Protein AF-A0A538NH47-F1 (afdb_monomer_lite)

Foldseek 3Di:
DCVVVVVVVVVVVVVVVCVVVVVVVVVVLVVCCVVPNNVVSVVVVVVVVVVVVVVVVVVVVVVVPDDPVVVVVVVLVVVLQVVLQVQLVVQVVCVVVVVDDWDADPVVVVVDDPVCCVPRSDGRTPRSVVSSVVSVCVSVVVVVVCVVVVPDPDPDPPVVVVVVVVVVVVVVVVVVPPD

Radius of gyration: 27.78 Å; chains: 1; bounding box: 57×48×89 Å

Structure (mmCIF, N/CA/C/O backbone):
data_AF-A0A538NH47-F1
#
_entry.id   AF-A0A538NH47-F1
#
loop_
_atom_site.group_PDB
_atom_site.id
_atom_site.type_symbol
_atom_site.label_atom_id
_atom_site.label_alt_id
_atom_site.label_comp_id
_atom_site.label_asym_id
_atom_site.label_entity_id
_atom_site.label_seq_id
_atom_site.pdbx_PDB_ins_code
_atom_site.Cartn_x
_atom_site.Cartn_y
_atom_site.Cartn_z
_atom_site.occupancy
_atom_site.B_iso_or_equiv
_atom_site.auth_seq_id
_atom_site.auth_comp_id
_atom_site.auth_asym_id
_atom_site.auth_atom_id
_atom_site.pdbx_PDB_model_num
ATOM 1 N N . MET A 1 1 ? 0.461 25.014 27.311 1.00 53.69 1 MET A N 1
ATOM 2 C CA . MET A 1 1 ? 0.633 25.928 26.153 1.00 53.69 1 MET A CA 1
ATOM 3 C C . MET A 1 1 ? 0.924 25.234 24.805 1.00 53.69 1 MET A C 1
ATOM 5 O O . MET A 1 1 ? 1.030 25.932 23.811 1.00 53.69 1 MET A O 1
ATOM 9 N N . SER A 1 2 ? 0.986 23.893 24.708 1.00 65.25 2 SER A N 1
ATOM 10 C CA . SER A 1 2 ? 1.447 23.179 23.490 1.00 65.25 2 SER A CA 1
ATOM 11 C C . SER A 1 2 ? 0.354 22.835 22.448 1.00 65.25 2 SER A C 1
ATOM 13 O O . SER A 1 2 ? 0.649 22.723 21.261 1.00 65.25 2 SER A O 1
ATOM 15 N N . GLN A 1 3 ? -0.923 22.760 22.848 1.00 73.00 3 GLN A N 1
ATOM 16 C CA . GLN A 1 3 ? -2.026 22.316 21.976 1.00 73.00 3 GLN A CA 1
ATOM 17 C C . GLN A 1 3 ? -2.138 23.129 20.672 1.00 73.00 3 GLN A C 1
ATOM 19 O O . GLN A 1 3 ? -2.219 22.552 19.595 1.00 73.00 3 GLN A O 1
ATOM 24 N N . ARG A 1 4 ? -2.070 24.467 20.728 1.00 80.88 4 ARG A N 1
ATOM 25 C CA . ARG A 1 4 ? -2.256 25.328 19.541 1.00 80.88 4 ARG A CA 1
ATOM 26 C C . ARG A 1 4 ? -1.208 25.100 18.447 1.00 80.88 4 ARG A C 1
ATOM 28 O O . ARG A 1 4 ? -1.557 25.140 17.273 1.00 80.88 4 ARG A O 1
ATOM 35 N N . HIS A 1 5 ? 0.043 24.837 18.819 1.00 84.56 5 HIS A N 1
ATOM 36 C CA . HIS A 1 5 ? 1.101 24.525 17.854 1.00 84.56 5 HIS A CA 1
ATOM 37 C C . HIS A 1 5 ? 0.911 23.138 17.237 1.00 84.56 5 HIS A C 1
ATOM 39 O O . HIS A 1 5 ? 1.179 22.964 16.053 1.00 84.56 5 HIS A O 1
ATOM 45 N N . LEU A 1 6 ? 0.381 22.181 18.006 1.00 88.00 6 LEU A N 1
ATOM 46 C CA . LEU A 1 6 ? 0.027 20.854 17.506 1.00 88.00 6 LEU A CA 1
ATOM 47 C C . LEU A 1 6 ? -1.091 20.928 16.454 1.00 88.00 6 LEU A C 1
ATOM 49 O O . LEU A 1 6 ? -0.970 20.333 15.389 1.00 88.00 6 LEU A O 1
ATOM 53 N N . TRP A 1 7 ? -2.144 21.708 16.724 1.00 91.50 7 TRP A N 1
ATOM 54 C CA . TRP A 1 7 ? -3.246 21.936 15.782 1.00 91.50 7 TRP A CA 1
ATOM 55 C C . TRP A 1 7 ? -2.767 22.617 14.498 1.00 91.50 7 TRP A C 1
ATOM 57 O O . TRP A 1 7 ? -3.098 22.163 13.405 1.00 91.50 7 TRP A O 1
ATOM 67 N N . TRP A 1 8 ? -1.933 23.653 14.614 1.00 92.88 8 TRP A N 1
ATOM 68 C CA . TRP A 1 8 ? -1.323 24.301 13.451 1.00 92.88 8 TRP A CA 1
ATOM 69 C C . TRP A 1 8 ? -0.418 23.359 12.655 1.00 92.88 8 TRP A C 1
ATOM 71 O O . TRP A 1 8 ? -0.481 23.361 11.429 1.00 92.88 8 TRP A O 1
ATOM 81 N N . GLY A 1 9 ? 0.376 22.528 13.336 1.00 91.25 9 GLY A N 1
ATOM 82 C CA . GLY A 1 9 ? 1.211 21.512 12.699 1.00 91.25 9 GLY A CA 1
ATOM 83 C C . GLY A 1 9 ? 0.384 20.477 11.939 1.00 91.25 9 GLY A C 1
ATOM 84 O O . GLY A 1 9 ? 0.685 20.188 10.786 1.00 91.25 9 GLY A O 1
ATOM 85 N N . LEU A 1 10 ? -0.700 19.975 12.538 1.00 93.56 10 LEU A N 1
ATOM 86 C CA . LEU A 1 10 ? -1.582 18.997 11.899 1.00 93.56 10 LEU A CA 1
ATOM 87 C C . LEU A 1 10 ? -2.273 19.577 10.656 1.00 93.56 10 LEU A C 1
ATOM 89 O O . LEU A 1 10 ? -2.361 18.906 9.631 1.00 93.56 10 LEU A O 1
ATOM 93 N N . ILE A 1 11 ? -2.708 20.839 10.729 1.00 94.38 11 ILE A N 1
ATOM 94 C CA . ILE A 1 11 ? -3.312 21.555 9.598 1.00 94.38 11 ILE A CA 1
ATOM 95 C C . ILE A 1 11 ? -2.290 21.752 8.475 1.00 94.38 11 ILE A C 1
ATOM 97 O O . ILE A 1 11 ? -2.592 21.449 7.324 1.00 94.38 11 ILE A O 1
ATOM 101 N N . LEU A 1 12 ? -1.079 22.221 8.790 1.00 94.50 12 LEU A N 1
ATOM 102 C CA . LEU A 1 12 ? -0.021 22.438 7.798 1.00 94.50 12 LEU A CA 1
ATOM 103 C C . LEU A 1 12 ? 0.404 21.139 7.112 1.00 94.50 12 LEU A C 1
ATOM 105 O O . LEU A 1 12 ? 0.548 21.108 5.889 1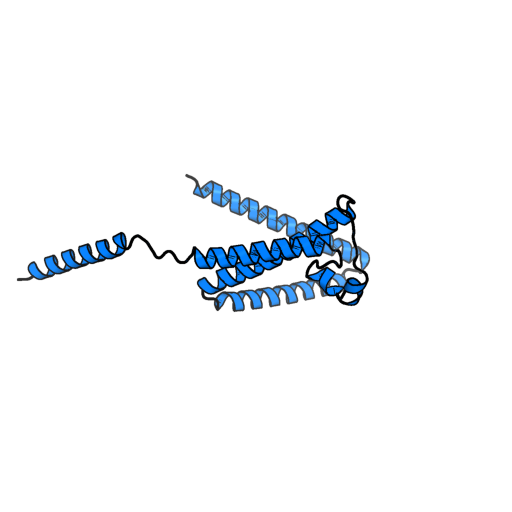.00 94.50 12 LEU A O 1
ATOM 109 N N . LEU A 1 13 ? 0.574 20.067 7.888 1.00 94.12 13 LEU A N 1
ATOM 110 C CA . LEU A 1 13 ? 0.928 18.745 7.374 1.00 94.12 13 LEU A CA 1
ATOM 111 C C . LEU A 1 13 ? -0.192 18.174 6.502 1.00 94.12 13 LEU A C 1
ATOM 113 O O . LEU A 1 13 ? 0.076 17.726 5.389 1.00 94.12 13 LEU A O 1
ATOM 117 N N . GLY A 1 14 ? -1.443 18.249 6.965 1.00 93.75 14 GLY A N 1
ATOM 118 C CA . GLY A 1 14 ? -2.606 17.812 6.195 1.00 93.75 14 GLY A CA 1
ATOM 119 C C . GLY A 1 14 ? -2.755 18.584 4.884 1.00 93.75 14 GLY A C 1
ATOM 120 O O . GLY A 1 14 ? -2.932 17.977 3.830 1.00 93.75 14 GLY A O 1
ATOM 121 N N . PHE A 1 15 ? -2.607 19.911 4.926 1.00 95.56 15 PHE A N 1
ATOM 122 C CA . PHE A 1 15 ? -2.678 20.758 3.738 1.00 95.56 15 PHE A CA 1
ATOM 123 C C . PHE A 1 15 ? -1.548 20.458 2.749 1.00 95.56 15 PHE A C 1
ATOM 125 O O . PHE A 1 15 ? -1.809 20.273 1.565 1.00 95.56 15 PHE A O 1
ATOM 132 N N . THR A 1 16 ? -0.307 20.351 3.229 1.00 95.12 16 THR A N 1
ATOM 133 C CA . THR A 1 16 ? 0.856 20.031 2.384 1.00 95.12 16 THR A CA 1
ATOM 134 C C . THR A 1 16 ? 0.701 18.667 1.720 1.00 95.12 16 THR A C 1
ATOM 136 O O . THR A 1 16 ? 0.952 18.534 0.524 1.00 95.12 16 THR A O 1
ATOM 139 N N . SER A 1 17 ? 0.247 17.664 2.475 1.00 94.81 17 SER A N 1
ATOM 140 C CA . SER A 1 17 ? 0.016 16.317 1.956 1.00 94.81 17 SER A CA 1
ATOM 141 C C . SER A 1 17 ? -1.085 16.299 0.895 1.00 94.81 17 SER A C 1
ATOM 143 O O . SER A 1 17 ? -0.890 15.714 -0.166 1.00 94.81 17 SER A O 1
ATOM 145 N N . LEU A 1 18 ? -2.221 16.959 1.154 1.00 93.44 18 LEU A N 1
ATOM 146 C CA . LEU A 1 18 ? -3.336 17.027 0.207 1.00 93.44 18 LEU A CA 1
ATOM 147 C C . LEU A 1 18 ? -2.955 17.798 -1.062 1.00 93.44 18 LEU A C 1
ATOM 149 O O . LEU A 1 18 ? -3.298 17.376 -2.162 1.00 93.44 18 LEU A O 1
ATOM 153 N N . TYR A 1 19 ? -2.244 18.919 -0.913 1.00 94.38 19 TYR A N 1
ATOM 154 C CA . TYR A 1 19 ? -1.780 19.731 -2.034 1.00 94.38 19 TYR A CA 1
ATOM 155 C C . TYR A 1 19 ? -0.820 18.949 -2.933 1.00 94.38 19 TYR A C 1
ATOM 157 O O . TYR A 1 19 ? -0.993 18.953 -4.149 1.00 94.38 19 TYR A O 1
ATOM 165 N N . ARG A 1 20 ? 0.164 18.257 -2.343 1.00 95.19 20 ARG A N 1
ATOM 166 C CA . ARG A 1 20 ? 1.130 17.445 -3.089 1.00 95.19 20 ARG A CA 1
ATOM 167 C C . ARG A 1 20 ? 0.431 16.354 -3.900 1.00 95.19 20 ARG A C 1
ATOM 169 O O . ARG A 1 20 ? 0.625 16.291 -5.108 1.00 95.19 20 ARG A O 1
ATOM 176 N N . GLU A 1 21 ? -0.410 15.555 -3.250 1.00 94.56 21 GLU A N 1
ATOM 177 C CA . GLU A 1 21 ? -1.125 14.459 -3.910 1.00 94.56 21 GLU A CA 1
ATOM 178 C C . GLU A 1 21 ? -2.073 14.988 -4.997 1.00 94.56 21 GLU A C 1
ATOM 180 O O . GLU A 1 21 ? -2.081 14.511 -6.130 1.00 94.56 21 GLU A O 1
ATOM 185 N N . GLY A 1 22 ? -2.834 16.044 -4.689 1.00 91.06 22 GLY A N 1
ATOM 186 C CA . GLY A 1 22 ? -3.734 16.674 -5.653 1.00 91.06 22 GLY A CA 1
ATOM 187 C C . GLY A 1 22 ? -2.999 17.218 -6.880 1.00 91.06 22 GLY A C 1
ATOM 188 O O . GLY A 1 22 ? -3.483 17.077 -8.003 1.00 91.06 22 GLY A O 1
ATOM 189 N N . PHE A 1 23 ? -1.813 17.798 -6.688 1.00 93.50 23 PHE A N 1
ATOM 190 C CA . PHE A 1 23 ? -0.978 18.289 -7.779 1.00 93.50 23 PHE A CA 1
ATOM 191 C C . PHE A 1 23 ? -0.479 17.153 -8.680 1.00 93.50 23 PHE A C 1
ATOM 193 O O . PHE A 1 23 ? -0.588 17.255 -9.904 1.00 93.50 23 PHE A O 1
ATOM 200 N N . GLU A 1 24 ? 0.003 16.054 -8.092 1.00 92.38 24 GLU A N 1
ATOM 201 C CA . GLU A 1 24 ? 0.440 14.864 -8.832 1.00 92.38 24 GLU A CA 1
ATOM 202 C C . GLU A 1 24 ? -0.710 14.280 -9.681 1.00 92.38 24 GLU A C 1
ATOM 204 O O . GLU A 1 24 ? -0.532 14.017 -10.875 1.00 92.38 24 GLU A O 1
ATOM 209 N N . VAL A 1 25 ? -1.923 14.190 -9.121 1.00 92.12 25 VAL A N 1
ATOM 210 C CA . VAL A 1 25 ? -3.118 13.700 -9.835 1.00 92.12 25 VAL A CA 1
ATOM 211 C C . VAL A 1 25 ? -3.512 14.614 -11.000 1.00 92.12 25 VAL A C 1
ATOM 213 O O . VAL A 1 25 ? -3.836 14.132 -12.089 1.00 92.12 25 VAL A O 1
ATOM 216 N N . VAL A 1 26 ? -3.471 15.936 -10.811 1.00 90.94 26 VAL A N 1
ATOM 217 C CA . VAL A 1 26 ? -3.793 16.895 -11.880 1.00 90.94 26 VAL A CA 1
ATOM 218 C C . VAL A 1 26 ? -2.769 16.817 -13.009 1.00 90.94 26 VAL A C 1
ATOM 220 O O . VAL A 1 26 ? -3.165 16.768 -14.174 1.00 90.94 26 VAL A O 1
ATOM 223 N N . LEU A 1 27 ? -1.472 16.757 -12.692 1.00 90.19 27 LEU A N 1
ATOM 224 C CA . LEU A 1 27 ? -0.424 16.607 -13.704 1.00 90.19 27 LEU A CA 1
ATOM 225 C C . LEU A 1 27 ? -0.562 15.299 -14.484 1.00 90.19 27 LEU A C 1
ATOM 227 O O . LEU A 1 27 ? -0.403 15.289 -15.707 1.00 90.19 27 LEU A O 1
ATOM 231 N N . PHE A 1 28 ? -0.909 14.208 -13.804 1.00 87.75 28 PHE A N 1
ATOM 232 C CA . PHE A 1 28 ? -1.202 12.938 -14.452 1.00 87.75 28 PHE A CA 1
ATOM 233 C C . PHE A 1 28 ? -2.383 13.084 -15.420 1.00 87.75 28 PHE A C 1
ATOM 235 O O . PHE A 1 28 ? -2.240 12.814 -16.611 1.00 87.75 28 PHE A O 1
ATOM 242 N N . LEU A 1 29 ? -3.524 13.603 -14.959 1.00 87.56 29 LEU A N 1
ATOM 243 C CA . LEU A 1 29 ? -4.708 13.816 -15.799 1.00 87.56 29 LEU A CA 1
ATOM 244 C C . LEU A 1 29 ? -4.412 14.719 -17.004 1.00 87.56 29 LEU A C 1
ATOM 246 O O . LEU A 1 29 ? -4.871 14.421 -18.106 1.00 87.56 29 LEU A O 1
ATOM 250 N N . GLN A 1 30 ? -3.622 15.780 -16.826 1.00 88.81 30 GLN A N 1
ATOM 251 C CA . GLN A 1 30 ? -3.200 16.667 -17.913 1.00 88.81 30 GLN A CA 1
ATOM 252 C C . GLN A 1 30 ? -2.314 15.941 -18.932 1.00 88.81 30 GLN A C 1
ATOM 254 O O . GLN A 1 30 ? -2.589 15.994 -20.131 1.00 88.81 30 GLN A O 1
ATOM 259 N N . SER A 1 31 ? -1.293 15.214 -18.469 1.00 86.38 31 SER A N 1
ATOM 260 C CA . SER A 1 31 ? -0.394 14.434 -19.330 1.00 86.38 31 SER A CA 1
ATOM 261 C C . SER A 1 31 ? -1.154 13.374 -20.136 1.00 86.38 31 SER A C 1
ATOM 263 O O . SER A 1 31 ? -0.944 13.221 -21.342 1.00 86.38 31 SER A O 1
ATOM 265 N N . TYR A 1 32 ? -2.108 12.686 -19.502 1.00 83.81 32 TYR A N 1
ATOM 266 C CA . TYR A 1 32 ? -2.958 11.700 -20.169 1.00 83.81 32 TYR A CA 1
ATOM 267 C C . TYR A 1 32 ? -3.934 12.339 -21.158 1.00 83.81 32 TYR A C 1
ATOM 269 O O . TYR A 1 32 ? -4.158 11.790 -22.238 1.00 83.81 32 TYR A O 1
ATOM 277 N N . ASN A 1 33 ? -4.489 13.507 -20.828 1.00 84.38 33 ASN A N 1
ATOM 278 C CA . ASN A 1 33 ? -5.422 14.216 -21.701 1.00 84.38 33 ASN A CA 1
ATOM 279 C C . ASN A 1 33 ? -4.737 14.638 -23.007 1.00 84.38 33 ASN A C 1
ATOM 281 O O . ASN A 1 33 ? -5.291 14.409 -24.081 1.00 84.38 33 ASN A O 1
ATOM 285 N N . LEU A 1 34 ? -3.497 15.131 -22.911 1.00 80.12 34 LEU A N 1
ATOM 286 C CA . LEU A 1 34 ? -2.673 15.507 -24.062 1.00 80.12 34 LEU A CA 1
ATOM 287 C C . LEU A 1 34 ? -2.304 14.317 -24.961 1.00 80.12 34 LEU A C 1
ATOM 289 O O . LEU A 1 34 ? -2.135 14.496 -26.164 1.00 80.12 34 LEU A O 1
ATOM 293 N N . ARG A 1 35 ? -2.177 13.106 -24.401 1.00 78.94 35 ARG A N 1
ATOM 294 C CA . ARG A 1 35 ? -1.767 11.903 -25.149 1.00 78.94 35 ARG A CA 1
ATOM 295 C C . ARG A 1 35 ? -2.928 11.118 -25.763 1.00 78.94 35 ARG A C 1
ATOM 297 O O . ARG A 1 35 ? -2.758 10.540 -26.829 1.00 78.94 35 ARG A O 1
ATOM 304 N N . LEU A 1 36 ? -4.069 11.036 -25.077 1.00 73.06 36 LEU A N 1
ATOM 305 C CA . LEU A 1 36 ? -5.138 10.064 -25.374 1.00 73.06 36 LEU A CA 1
ATOM 306 C C . LEU A 1 36 ? -6.524 10.709 -25.569 1.00 73.06 36 LEU A C 1
ATOM 308 O O . LEU A 1 36 ? -7.483 10.015 -25.909 1.00 73.06 36 LEU A O 1
ATOM 312 N N . GLY A 1 37 ? -6.637 12.028 -25.372 1.00 76.94 37 GLY A N 1
ATOM 313 C CA . GLY A 1 37 ? -7.882 12.785 -25.495 1.00 76.94 37 GLY A CA 1
ATOM 314 C C . GLY A 1 37 ? -8.780 12.710 -24.251 1.00 76.94 37 GLY A C 1
ATOM 315 O O . GLY A 1 37 ? -8.864 11.696 -23.556 1.00 76.94 37 GLY A O 1
ATOM 316 N N . GLY A 1 38 ? -9.499 13.801 -23.961 1.00 75.38 38 GLY A N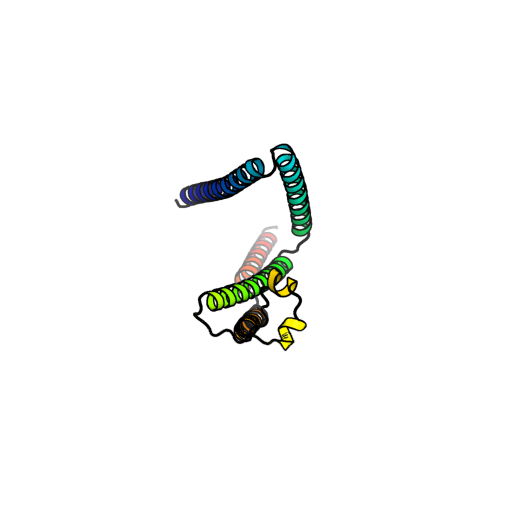 1
ATOM 317 C CA . GLY A 1 38 ? -10.227 13.968 -22.693 1.00 75.38 38 GLY A CA 1
ATOM 318 C C . GLY A 1 38 ? -11.348 12.962 -22.414 1.00 75.38 38 GLY A C 1
ATOM 319 O O . GLY A 1 38 ? -11.623 12.664 -21.253 1.00 75.38 38 GLY A O 1
ATOM 320 N N . GLY A 1 39 ? -11.956 12.378 -23.451 1.00 77.31 39 GLY A N 1
ATOM 321 C CA . GLY A 1 39 ? -13.022 11.383 -23.287 1.00 77.31 39 GLY A CA 1
ATOM 322 C C . GLY A 1 39 ? -12.545 10.050 -22.697 1.00 77.31 39 GLY A C 1
ATOM 323 O O . GLY A 1 39 ? -13.273 9.427 -21.924 1.00 77.31 39 GLY A O 1
ATOM 324 N N . VAL A 1 40 ? -11.322 9.615 -23.022 1.00 79.62 40 VAL A N 1
ATOM 325 C CA . VAL A 1 40 ? -10.726 8.383 -22.473 1.00 79.62 40 VAL A CA 1
ATOM 326 C C . VAL A 1 40 ? -10.282 8.612 -21.030 1.00 79.62 40 VAL A C 1
ATOM 328 O O . VAL A 1 40 ? -10.542 7.784 -20.158 1.00 79.62 40 VAL A O 1
ATOM 331 N N . VAL A 1 41 ? -9.697 9.780 -20.760 1.00 82.44 41 VAL A N 1
ATOM 332 C CA . VAL A 1 41 ? -9.238 10.170 -19.421 1.00 82.44 41 VAL A CA 1
ATOM 333 C C . VAL A 1 41 ? -10.389 10.269 -18.432 1.00 82.44 41 VAL A C 1
ATOM 335 O O . VAL A 1 41 ? -10.277 9.750 -17.327 1.00 82.44 41 VAL A O 1
ATOM 338 N N . LEU A 1 42 ? -11.518 10.863 -18.829 1.00 82.88 42 LEU A N 1
ATOM 339 C CA . LEU A 1 42 ? -12.686 10.970 -17.955 1.00 82.88 42 LEU A CA 1
ATOM 340 C C . LEU A 1 42 ? -13.222 9.591 -17.547 1.00 82.88 42 LEU A C 1
ATOM 342 O O . LEU A 1 42 ? -13.517 9.370 -16.376 1.00 82.88 42 LEU A O 1
ATOM 346 N N . LYS A 1 43 ? -13.307 8.645 -18.493 1.00 86.00 43 LYS A N 1
ATOM 347 C CA . LYS A 1 43 ? -13.739 7.267 -18.206 1.00 86.00 43 LYS A CA 1
ATOM 348 C C . LYS A 1 43 ? -12.764 6.554 -17.266 1.00 86.00 43 LYS A C 1
ATOM 350 O O . LYS A 1 43 ? -13.209 5.895 -16.331 1.00 86.00 43 LYS A O 1
ATOM 355 N N . GLY A 1 44 ? -11.457 6.719 -17.488 1.00 85.56 44 GLY A N 1
ATOM 356 C CA . GLY A 1 44 ? -10.416 6.168 -16.617 1.00 85.56 44 GLY A CA 1
ATOM 357 C C . GLY A 1 44 ? -10.454 6.754 -15.204 1.00 85.56 44 GLY A C 1
ATOM 358 O O . GLY A 1 44 ? -10.409 6.006 -14.232 1.00 85.56 44 GLY A O 1
ATOM 359 N N . ALA A 1 45 ? -10.622 8.073 -15.079 1.00 87.62 45 ALA A N 1
ATOM 360 C CA . ALA A 1 45 ? -10.744 8.757 -13.793 1.00 87.62 45 ALA A CA 1
ATOM 361 C C . ALA A 1 45 ? -11.986 8.298 -13.016 1.00 87.62 45 ALA A C 1
ATOM 363 O O . ALA A 1 45 ? -11.901 8.010 -11.824 1.00 87.62 45 ALA A O 1
ATOM 364 N N . LEU A 1 46 ? -13.129 8.172 -13.696 1.00 90.12 46 LEU A N 1
ATOM 365 C CA . LEU A 1 46 ? -14.374 7.704 -13.085 1.00 90.12 46 LEU A CA 1
ATOM 366 C C . LEU A 1 46 ? -14.229 6.256 -12.590 1.00 90.12 46 LEU A C 1
ATOM 368 O O . LEU A 1 46 ? -14.583 5.954 -11.452 1.00 90.12 46 LEU A O 1
ATOM 372 N N . LEU A 1 47 ? -13.628 5.380 -13.400 1.00 91.88 47 LEU A N 1
ATOM 373 C CA . LEU A 1 47 ? -13.336 4.000 -13.009 1.00 91.88 47 LEU A CA 1
ATOM 374 C C . LEU A 1 47 ? -12.363 3.933 -11.819 1.00 91.88 47 LEU A C 1
ATOM 376 O O . LEU A 1 47 ? -12.588 3.152 -10.897 1.00 91.88 47 LEU A O 1
ATOM 380 N N . GLY A 1 48 ? -11.338 4.789 -11.793 1.00 89.19 48 GLY A N 1
ATOM 381 C CA . GLY A 1 48 ? -10.414 4.919 -10.664 1.00 89.19 48 GLY A CA 1
ATOM 382 C C . GLY A 1 48 ? -11.115 5.334 -9.368 1.00 89.19 48 GLY A C 1
ATOM 383 O O . GLY A 1 48 ? -10.912 4.697 -8.339 1.00 89.19 48 GLY A O 1
ATOM 384 N N . ILE A 1 49 ? -12.001 6.336 -9.416 1.00 92.00 49 ILE A N 1
ATOM 385 C CA . ILE A 1 49 ? -12.802 6.761 -8.253 1.00 92.00 49 ILE A CA 1
ATOM 386 C C . ILE A 1 49 ? -13.669 5.607 -7.735 1.00 92.00 49 ILE A C 1
ATOM 388 O O . ILE A 1 49 ? -13.727 5.381 -6.526 1.00 92.00 49 ILE A O 1
ATOM 392 N N . VAL A 1 50 ? -14.313 4.853 -8.631 1.00 95.12 50 VAL A N 1
ATOM 393 C CA . VAL A 1 50 ? -15.152 3.704 -8.254 1.00 95.12 50 VAL A CA 1
ATOM 394 C C . VAL A 1 50 ? -14.323 2.607 -7.583 1.00 95.12 50 VAL A C 1
ATOM 396 O O . VAL A 1 50 ? -14.707 2.124 -6.517 1.00 95.12 50 VAL A O 1
ATOM 399 N N . LEU A 1 51 ? -13.176 2.235 -8.160 1.00 92.94 51 LEU A N 1
ATOM 400 C CA . LEU A 1 51 ? -12.295 1.216 -7.584 1.00 92.94 51 LEU A CA 1
ATOM 401 C C . LEU A 1 51 ? -11.725 1.649 -6.228 1.00 92.94 51 LEU A C 1
ATOM 403 O O . LEU A 1 51 ? -11.791 0.878 -5.271 1.00 92.94 51 LEU A O 1
ATOM 407 N N . SER A 1 52 ? -11.234 2.884 -6.109 1.00 92.06 52 SER A N 1
ATOM 408 C CA . SER A 1 52 ? -10.730 3.423 -4.840 1.00 92.06 52 SER A CA 1
ATOM 409 C C . SER A 1 52 ? -11.825 3.490 -3.775 1.00 92.06 52 SER A C 1
ATOM 411 O O . SER A 1 52 ? -11.589 3.121 -2.626 1.00 92.06 52 SER A O 1
ATOM 413 N N . GLY A 1 53 ? -13.046 3.885 -4.151 1.00 93.50 53 GLY A N 1
ATOM 414 C CA . GLY A 1 53 ? -14.208 3.859 -3.263 1.00 93.50 53 GLY A CA 1
ATOM 415 C C . GLY A 1 53 ? -14.545 2.447 -2.780 1.00 93.50 53 GLY A C 1
ATOM 416 O O . GLY A 1 53 ? -14.782 2.243 -1.590 1.00 93.50 53 GLY A O 1
ATOM 417 N N . MET A 1 54 ? -14.495 1.452 -3.669 1.00 94.25 54 MET A N 1
ATOM 418 C CA . MET A 1 54 ? -14.714 0.047 -3.316 1.00 94.25 54 MET A CA 1
ATOM 419 C C . MET A 1 54 ? -13.664 -0.461 -2.317 1.00 94.25 54 MET A C 1
ATOM 421 O O . MET A 1 54 ? -14.021 -1.088 -1.319 1.00 94.25 54 MET A O 1
ATOM 425 N N . VAL A 1 55 ? -12.383 -0.151 -2.543 1.00 92.62 55 VAL A N 1
ATOM 426 C CA . VAL A 1 55 ? -11.291 -0.508 -1.621 1.00 92.62 55 VAL A CA 1
ATOM 427 C C . VAL A 1 55 ? -11.451 0.204 -0.276 1.00 92.62 55 VAL A C 1
ATOM 429 O O . VAL A 1 55 ? -11.269 -0.425 0.768 1.00 92.62 55 VAL A O 1
ATOM 432 N N . ALA A 1 56 ? -11.847 1.480 -0.272 1.00 91.06 56 ALA A N 1
ATOM 433 C CA . ALA A 1 56 ? -12.117 2.227 0.953 1.00 91.06 56 ALA A CA 1
ATOM 434 C C . ALA A 1 56 ? -13.239 1.570 1.772 1.00 91.06 56 ALA A C 1
ATOM 436 O O . ALA A 1 56 ? -13.052 1.306 2.959 1.00 91.06 56 ALA A O 1
ATOM 437 N N . VAL A 1 57 ? -14.367 1.225 1.142 1.00 91.06 57 VAL A N 1
ATOM 438 C CA . VAL A 1 57 ? -15.477 0.521 1.808 1.00 91.06 57 VAL A CA 1
ATOM 439 C C . VAL A 1 57 ? -15.022 -0.832 2.351 1.00 91.06 57 VAL A C 1
ATOM 441 O O . VAL A 1 57 ? -15.274 -1.130 3.517 1.00 91.06 57 VAL A O 1
ATOM 444 N N . LEU A 1 58 ? -14.309 -1.629 1.548 1.00 87.88 58 LEU A N 1
ATOM 445 C CA . LEU A 1 58 ? -13.795 -2.930 1.980 1.00 87.88 58 LEU A CA 1
ATOM 446 C C . LEU A 1 58 ? -12.881 -2.792 3.204 1.00 87.88 58 LEU A C 1
ATOM 448 O O . LEU A 1 58 ? -13.000 -3.558 4.158 1.00 87.88 58 LEU A O 1
ATOM 452 N N . THR A 1 59 ? -12.019 -1.775 3.200 1.00 84.50 59 THR A N 1
ATOM 453 C CA . THR A 1 59 ? -11.098 -1.480 4.301 1.00 84.50 59 THR A CA 1
ATOM 454 C C . THR A 1 59 ? -11.858 -1.061 5.556 1.00 84.50 59 THR A C 1
ATOM 456 O O . THR A 1 59 ? -11.593 -1.599 6.625 1.00 84.50 59 THR A O 1
ATOM 459 N N . PHE A 1 60 ? -12.846 -0.169 5.451 1.00 84.75 60 PHE A N 1
ATOM 460 C CA . PHE A 1 60 ? -13.667 0.249 6.592 1.00 84.75 60 PHE A CA 1
ATOM 461 C C . PHE A 1 60 ? -14.450 -0.916 7.207 1.00 84.75 60 PHE A C 1
ATOM 463 O O . PHE A 1 60 ? -14.472 -1.060 8.430 1.00 84.75 60 PHE A O 1
ATOM 470 N N . VAL A 1 61 ? -15.048 -1.774 6.374 1.00 83.56 61 VAL A N 1
ATOM 471 C CA . VAL A 1 61 ? -15.779 -2.965 6.833 1.00 83.56 61 VAL A CA 1
ATOM 472 C C . VAL A 1 61 ? -14.836 -3.951 7.526 1.00 83.56 61 VAL A C 1
ATOM 474 O O . VAL A 1 61 ? -15.176 -4.495 8.579 1.00 83.56 61 VAL A O 1
ATOM 477 N N . LEU A 1 62 ? -13.635 -4.153 6.974 1.00 77.81 62 LEU A N 1
ATOM 478 C CA . LEU A 1 62 ? -12.614 -5.013 7.568 1.00 77.81 62 LEU A CA 1
ATOM 479 C C . LEU A 1 62 ? -12.114 -4.452 8.910 1.00 77.81 62 LEU A C 1
ATOM 481 O O . LEU A 1 62 ? -12.000 -5.195 9.885 1.00 77.81 62 LEU A O 1
ATOM 485 N N . GLN A 1 63 ? -11.893 -3.137 8.987 1.00 71.44 63 GLN A N 1
ATOM 486 C CA . GLN A 1 63 ? -11.417 -2.441 10.184 1.00 71.44 63 GLN A CA 1
ATOM 487 C C . GLN A 1 63 ? -12.450 -2.470 11.323 1.00 71.44 63 GLN A C 1
ATOM 489 O O . GLN A 1 63 ? -12.085 -2.663 12.481 1.00 71.44 63 GLN A O 1
ATOM 494 N N . GLN A 1 64 ? -13.748 -2.338 11.014 1.00 69.31 64 GLN A N 1
ATOM 495 C CA . GLN A 1 64 ? -14.829 -2.336 12.013 1.00 69.31 64 GLN A CA 1
ATOM 496 C C . GLN A 1 64 ? -14.955 -3.649 12.803 1.00 69.31 64 GLN A C 1
ATOM 498 O O . GLN A 1 64 ? -15.516 -3.657 13.898 1.00 69.31 64 GLN A O 1
ATOM 503 N N . ARG A 1 65 ? -14.457 -4.771 12.269 1.00 60.66 65 ARG A N 1
ATOM 504 C CA . ARG A 1 65 ? -14.607 -6.110 12.867 1.00 60.66 65 ARG A CA 1
ATOM 505 C C . ARG A 1 65 ? -13.373 -6.594 13.638 1.00 60.66 65 ARG A C 1
ATOM 507 O O . ARG A 1 65 ? -13.384 -7.732 14.111 1.00 60.66 65 ARG A O 1
ATOM 514 N N . LEU A 1 66 ? -12.315 -5.789 13.779 1.00 58.75 66 LEU A N 1
ATOM 515 C CA . LEU A 1 66 ? -11.030 -6.274 14.296 1.00 58.75 66 LEU A CA 1
ATOM 516 C C . LEU A 1 66 ? -10.798 -5.952 15.789 1.00 58.75 66 LEU A C 1
ATOM 518 O O . LEU A 1 66 ? -10.661 -4.786 16.157 1.00 58.75 66 LEU A O 1
ATOM 522 N N . PRO A 1 67 ? -10.677 -6.971 16.670 1.00 68.31 67 PRO A N 1
ATOM 523 C CA . PRO A 1 67 ? -10.254 -6.770 18.054 1.00 68.31 67 PRO A CA 1
ATOM 524 C C . PRO A 1 67 ? -8.815 -6.230 18.093 1.00 68.31 67 PRO A C 1
ATOM 526 O O . PRO A 1 67 ? -7.911 -6.814 17.489 1.00 68.31 67 PRO A O 1
ATOM 529 N N . TYR A 1 68 ? -8.598 -5.144 18.846 1.00 62.28 68 TYR A N 1
ATOM 530 C CA . TYR A 1 68 ? -7.360 -4.340 18.895 1.00 62.28 68 TYR A CA 1
ATOM 531 C C . TYR A 1 68 ? -6.065 -5.172 19.006 1.00 62.28 68 TYR A C 1
ATOM 533 O O . TYR A 1 68 ? -5.051 -4.871 18.379 1.00 62.28 68 TYR A O 1
ATOM 541 N N . ARG A 1 69 ? -6.113 -6.285 19.751 1.00 65.38 69 ARG A N 1
ATOM 542 C CA . ARG A 1 69 ? -4.974 -7.194 19.957 1.00 65.38 69 ARG A CA 1
ATOM 543 C C . ARG A 1 69 ? -4.556 -7.958 18.696 1.00 65.38 69 ARG A C 1
ATOM 545 O O . ARG A 1 69 ? -3.373 -8.222 18.517 1.00 65.38 69 ARG A O 1
ATOM 552 N N . LYS A 1 70 ? -5.503 -8.330 17.828 1.00 70.25 70 LYS A N 1
ATOM 553 C CA . LYS A 1 70 ? -5.189 -9.031 16.571 1.00 70.25 70 LYS A CA 1
ATOM 554 C C . LYS A 1 70 ? -4.720 -8.065 15.490 1.00 70.25 70 LYS A C 1
ATOM 556 O O . LYS A 1 70 ? -3.869 -8.444 14.697 1.00 70.25 70 LYS A O 1
ATOM 561 N N . MET A 1 71 ? -5.205 -6.823 15.511 1.00 75.69 71 MET A N 1
ATOM 562 C CA . MET A 1 71 ? -4.779 -5.795 14.563 1.00 75.69 71 MET A CA 1
ATOM 563 C C . MET A 1 71 ? -3.276 -5.519 14.675 1.00 75.69 71 MET A C 1
ATOM 565 O O . MET A 1 71 ? -2.599 -5.598 13.662 1.00 75.69 71 MET A O 1
ATOM 569 N N . LEU A 1 72 ? -2.744 -5.313 15.889 1.00 75.75 72 LEU A N 1
ATOM 570 C CA . LEU A 1 72 ? -1.311 -5.045 16.098 1.00 75.75 72 LEU A CA 1
ATOM 571 C C . LEU A 1 72 ? -0.399 -6.164 15.579 1.00 75.75 72 LEU A C 1
ATOM 573 O O . LEU A 1 72 ? 0.648 -5.892 14.995 1.00 75.75 72 LEU A O 1
ATOM 577 N N . ILE A 1 73 ? -0.804 -7.422 15.767 1.00 77.81 73 ILE A N 1
ATOM 578 C CA . ILE A 1 73 ? -0.045 -8.578 15.278 1.00 77.81 73 ILE A CA 1
ATOM 579 C C . ILE A 1 73 ? -0.083 -8.620 13.747 1.00 77.81 73 ILE A C 1
ATOM 581 O O . ILE A 1 73 ? 0.962 -8.748 13.115 1.00 77.81 73 ILE A O 1
ATOM 585 N N . THR A 1 74 ? -1.262 -8.459 13.143 1.00 76.69 74 THR A N 1
ATOM 586 C CA . THR A 1 74 ? -1.413 -8.466 11.682 1.00 76.69 74 THR A CA 1
ATOM 587 C C . THR A 1 74 ? -0.675 -7.299 11.030 1.00 76.69 74 THR A C 1
ATOM 589 O O . THR A 1 74 ? 0.031 -7.508 10.048 1.00 76.69 74 THR A O 1
ATOM 592 N N . THR A 1 75 ? -0.771 -6.086 11.583 1.00 81.12 75 THR A N 1
ATOM 593 C CA . THR A 1 75 ? -0.033 -4.921 11.074 1.00 81.12 75 THR A CA 1
ATOM 594 C C . THR A 1 75 ? 1.468 -5.085 11.263 1.00 81.12 75 THR A C 1
ATOM 596 O O . THR A 1 75 ? 2.219 -4.698 10.381 1.00 81.12 75 THR A O 1
ATOM 599 N N . GLY A 1 76 ? 1.922 -5.697 12.362 1.00 80.06 76 GLY A N 1
ATOM 600 C CA . GLY A 1 76 ? 3.340 -5.999 12.577 1.00 80.06 76 GLY A CA 1
ATOM 601 C C . GLY A 1 76 ? 3.892 -6.993 11.553 1.00 80.06 76 GLY A C 1
ATOM 602 O O . GLY A 1 76 ? 4.958 -6.761 10.991 1.00 80.06 76 GLY A O 1
ATOM 603 N N . ILE A 1 77 ? 3.143 -8.059 11.248 1.00 80.62 77 ILE A N 1
ATOM 604 C CA . ILE A 1 77 ? 3.508 -9.025 10.198 1.00 80.62 77 ILE A CA 1
ATOM 605 C C . ILE A 1 77 ? 3.533 -8.342 8.826 1.00 80.62 77 ILE A C 1
ATOM 607 O O . ILE A 1 77 ? 4.470 -8.543 8.056 1.00 80.62 77 ILE A O 1
ATOM 611 N N . LEU A 1 78 ? 2.530 -7.510 8.532 1.00 81.00 78 LEU A N 1
ATOM 612 C CA . LEU A 1 78 ? 2.444 -6.783 7.268 1.00 81.00 78 LEU A CA 1
ATOM 613 C C . LEU A 1 78 ? 3.603 -5.788 7.110 1.00 81.00 78 LEU A C 1
ATOM 615 O O . LEU A 1 78 ? 4.239 -5.762 6.062 1.00 81.00 78 LEU A O 1
ATOM 619 N N . LEU A 1 79 ? 3.942 -5.039 8.164 1.00 82.94 79 LEU A N 1
ATOM 620 C CA . LEU A 1 79 ? 5.120 -4.168 8.190 1.00 82.94 79 LEU A CA 1
ATOM 621 C C . LEU A 1 79 ? 6.421 -4.964 8.028 1.00 82.94 79 LEU A C 1
ATOM 623 O O . LEU A 1 79 ? 7.292 -4.542 7.276 1.00 82.94 79 LEU A O 1
ATOM 627 N N . GLY A 1 80 ? 6.544 -6.130 8.667 1.00 83.50 80 GLY A N 1
ATOM 628 C CA . GLY A 1 80 ? 7.693 -7.022 8.491 1.00 83.50 80 GLY A CA 1
ATOM 629 C C . GLY A 1 80 ? 7.859 -7.498 7.046 1.00 83.50 80 GLY A C 1
ATOM 630 O O . GLY A 1 80 ? 8.973 -7.519 6.530 1.00 83.50 80 GLY A O 1
ATOM 631 N N . MET A 1 81 ? 6.751 -7.814 6.369 1.00 80.31 81 MET A N 1
ATOM 632 C CA . MET A 1 81 ? 6.759 -8.171 4.950 1.00 80.31 81 MET A CA 1
ATOM 633 C C . MET A 1 81 ? 7.176 -6.989 4.066 1.00 80.31 81 MET A C 1
ATOM 635 O O . MET A 1 81 ? 8.049 -7.153 3.220 1.00 80.31 81 MET A O 1
ATOM 639 N N . VAL A 1 82 ? 6.638 -5.788 4.304 1.00 84.69 82 VAL A N 1
ATOM 640 C CA . VAL A 1 82 ? 7.033 -4.576 3.561 1.00 84.69 82 VAL A CA 1
ATOM 641 C C . VAL A 1 82 ? 8.519 -4.271 3.743 1.00 84.69 82 VAL A C 1
ATOM 643 O O . VAL A 1 82 ? 9.198 -3.969 2.767 1.00 84.69 82 VAL A O 1
ATOM 646 N N . LEU A 1 83 ? 9.053 -4.397 4.962 1.00 84.50 83 LEU A N 1
ATOM 647 C CA . LEU A 1 83 ? 10.487 -4.226 5.210 1.00 84.50 83 LEU A CA 1
ATOM 648 C C . LEU A 1 83 ? 11.327 -5.216 4.397 1.00 84.50 83 LEU A C 1
ATOM 650 O O . LEU A 1 83 ? 12.357 -4.832 3.850 1.00 84.50 83 LEU A O 1
ATOM 654 N N . LEU A 1 84 ? 10.877 -6.465 4.279 1.00 82.00 84 LEU A N 1
ATOM 655 C CA . LEU A 1 84 ? 11.571 -7.482 3.493 1.00 82.00 84 LEU A CA 1
ATOM 656 C C . LEU A 1 84 ? 11.623 -7.128 1.999 1.00 82.00 84 LEU A C 1
ATOM 658 O O . LEU A 1 84 ? 12.670 -7.271 1.368 1.00 82.00 84 LEU A O 1
ATOM 662 N N . VAL A 1 85 ? 10.511 -6.625 1.456 1.00 84.00 85 VAL A N 1
ATOM 663 C CA . VAL A 1 85 ? 10.430 -6.151 0.065 1.00 84.00 85 VAL A CA 1
ATOM 664 C C . VAL A 1 85 ? 11.342 -4.941 -0.144 1.00 84.00 85 VAL A C 1
ATOM 666 O O . VAL A 1 85 ? 12.127 -4.924 -1.086 1.00 84.00 85 VAL A O 1
ATOM 669 N N . MET A 1 86 ? 11.316 -3.966 0.770 1.00 85.56 86 MET A N 1
ATOM 670 C CA . MET A 1 86 ? 12.174 -2.778 0.686 1.00 85.56 86 MET A CA 1
ATOM 671 C C . MET A 1 86 ? 13.665 -3.133 0.703 1.00 85.56 86 MET A C 1
ATOM 673 O O . MET A 1 86 ? 14.441 -2.528 -0.026 1.00 85.56 86 MET A O 1
ATOM 677 N N . VAL A 1 87 ? 14.082 -4.119 1.501 1.00 85.00 87 VAL A N 1
ATOM 678 C CA . VAL A 1 87 ? 15.480 -4.584 1.511 1.00 85.00 87 VAL A CA 1
ATOM 679 C C . VAL A 1 87 ? 15.875 -5.209 0.168 1.00 85.00 87 VAL A C 1
ATOM 681 O O . VAL A 1 87 ? 16.985 -4.964 -0.299 1.00 85.00 87 VAL A O 1
ATOM 684 N N . GLY A 1 88 ? 14.978 -5.978 -0.459 1.00 79.31 88 GLY A N 1
ATOM 685 C CA . GLY A 1 88 ? 15.208 -6.569 -1.783 1.00 79.31 88 GLY A CA 1
ATOM 686 C C . GLY A 1 88 ? 15.420 -5.514 -2.872 1.00 79.31 88 GLY A C 1
ATOM 687 O O . GLY A 1 88 ? 16.421 -5.571 -3.583 1.00 79.31 88 GLY A O 1
ATOM 688 N N . GLU A 1 89 ? 14.535 -4.513 -2.936 1.00 82.06 89 GLU A N 1
ATOM 689 C CA . GLU A 1 89 ? 14.642 -3.381 -3.873 1.00 82.06 89 GLU A CA 1
ATOM 690 C C . GLU A 1 89 ? 15.948 -2.603 -3.670 1.00 82.06 89 GLU A C 1
ATOM 692 O O . GLU A 1 89 ? 16.696 -2.366 -4.613 1.00 82.06 89 GLU A O 1
ATOM 697 N N . GLN A 1 90 ? 16.291 -2.259 -2.425 1.00 83.00 90 GLN A N 1
ATOM 698 C CA . GLN A 1 90 ? 17.510 -1.490 -2.148 1.00 83.00 90 GLN A CA 1
ATOM 699 C C . GLN A 1 90 ? 18.781 -2.267 -2.507 1.00 83.00 90 GLN A C 1
ATOM 701 O O . GLN A 1 90 ? 19.733 -1.694 -3.036 1.00 83.00 90 GLN A O 1
ATOM 706 N N . ALA A 1 91 ? 18.802 -3.578 -2.256 1.00 78.06 91 ALA A N 1
ATOM 707 C CA . ALA A 1 91 ? 19.914 -4.426 -2.663 1.00 78.06 91 ALA A CA 1
ATOM 708 C C . ALA A 1 91 ? 20.059 -4.472 -4.195 1.00 78.06 91 ALA A C 1
ATOM 710 O O . ALA A 1 91 ? 21.184 -4.439 -4.698 1.00 78.06 91 ALA A O 1
ATOM 711 N N . GLN A 1 92 ? 18.949 -4.484 -4.939 1.00 76.31 92 GLN A N 1
ATOM 712 C CA . GLN A 1 92 ? 18.970 -4.417 -6.399 1.00 76.31 92 GLN A CA 1
ATOM 713 C C . GLN A 1 92 ? 19.447 -3.050 -6.910 1.00 76.31 92 GLN A C 1
ATOM 715 O O . GLN A 1 92 ? 20.296 -2.997 -7.797 1.00 76.31 92 GLN A O 1
ATOM 720 N N . GLU A 1 93 ? 18.970 -1.946 -6.340 1.00 80.62 93 GLU A N 1
ATOM 721 C CA . GLU A 1 93 ? 19.407 -0.598 -6.727 1.00 80.62 93 GLU A CA 1
ATOM 722 C C . GLU A 1 93 ? 20.914 -0.405 -6.492 1.00 80.62 93 GLU A C 1
ATOM 724 O O . GLU A 1 93 ? 21.617 0.163 -7.330 1.00 80.62 93 GLU A O 1
ATOM 729 N N . MET A 1 94 ? 21.461 -0.970 -5.409 1.00 78.25 94 MET A N 1
ATOM 730 C CA . MET A 1 94 ? 22.910 -0.985 -5.168 1.00 78.25 94 MET A CA 1
ATOM 731 C C . MET A 1 94 ? 23.686 -1.833 -6.190 1.00 78.25 94 MET A C 1
ATOM 733 O O . MET A 1 94 ? 24.829 -1.502 -6.521 1.00 78.25 94 MET A O 1
ATOM 737 N N . GLN A 1 95 ? 23.083 -2.904 -6.715 1.00 73.00 95 GLN A N 1
ATOM 738 C CA . GLN A 1 95 ? 23.643 -3.692 -7.818 1.00 73.00 95 GLN A CA 1
ATOM 739 C C . GLN A 1 95 ? 23.602 -2.917 -9.146 1.00 73.00 95 GLN A C 1
ATOM 741 O O . GLN A 1 95 ? 24.603 -2.881 -9.862 1.00 73.00 95 GLN A O 1
ATOM 746 N N . LEU A 1 96 ? 22.497 -2.225 -9.449 1.00 75.75 96 LEU A N 1
ATOM 747 C CA . LEU A 1 96 ? 22.368 -1.365 -10.635 1.00 75.75 96 LEU A CA 1
ATOM 748 C C . LEU A 1 96 ? 23.373 -0.202 -10.605 1.00 75.75 96 LEU A C 1
ATOM 750 O O . LEU A 1 96 ? 23.986 0.126 -11.624 1.00 75.75 96 LEU A O 1
ATOM 754 N N . ALA A 1 97 ? 23.626 0.351 -9.417 1.00 79.31 97 ALA A N 1
ATOM 755 C CA . ALA A 1 97 ? 24.644 1.370 -9.173 1.00 79.31 97 ALA A CA 1
ATOM 756 C C . ALA A 1 97 ? 26.097 0.845 -9.223 1.00 79.31 97 ALA A C 1
ATOM 758 O O . ALA A 1 97 ? 27.025 1.627 -9.010 1.00 79.31 97 ALA A O 1
ATOM 759 N N . HIS A 1 98 ? 26.317 -0.449 -9.500 1.00 74.44 98 HIS A N 1
ATOM 760 C CA . HIS A 1 98 ? 27.631 -1.113 -9.541 1.00 74.44 98 HIS A CA 1
ATOM 761 C C . HIS A 1 98 ? 28.420 -1.067 -8.215 1.00 74.44 98 HIS A C 1
ATOM 763 O O . HIS A 1 98 ? 29.637 -1.248 -8.205 1.00 74.44 98 HIS A O 1
ATOM 769 N N . TRP A 1 99 ? 27.750 -0.844 -7.079 1.00 70.12 99 TRP A N 1
ATOM 770 C CA . TRP A 1 99 ? 28.395 -0.861 -5.759 1.00 70.12 99 TRP A CA 1
ATOM 771 C C . TRP A 1 99 ? 28.605 -2.280 -5.217 1.00 70.12 99 TRP A C 1
ATOM 773 O O . TRP A 1 99 ? 29.493 -2.491 -4.392 1.00 70.12 99 TRP A O 1
ATOM 783 N N . ILE A 1 100 ? 27.803 -3.251 -5.666 1.00 64.00 100 ILE A N 1
ATOM 784 C CA . ILE A 1 100 ? 27.853 -4.649 -5.222 1.00 64.00 100 ILE A CA 1
ATOM 785 C C . ILE A 1 100 ? 28.003 -5.562 -6.450 1.00 64.00 100 ILE A C 1
ATOM 787 O O . ILE A 1 100 ? 27.318 -5.332 -7.450 1.00 64.00 100 ILE A O 1
ATOM 791 N N . PRO A 1 101 ? 28.863 -6.601 -6.399 1.00 64.38 101 PRO A N 1
ATOM 792 C CA . PRO A 1 101 ? 28.938 -7.618 -7.444 1.00 64.38 101 PRO A CA 1
ATOM 793 C C . PRO A 1 101 ? 27.572 -8.268 -7.704 1.00 64.38 101 PRO A C 1
ATOM 795 O O . PRO A 1 101 ? 26.791 -8.505 -6.784 1.00 64.38 101 PRO A O 1
ATOM 798 N N . THR A 1 102 ? 27.275 -8.553 -8.969 1.00 63.97 102 THR A N 1
ATOM 799 C CA . THR A 1 102 ? 26.051 -9.250 -9.375 1.00 63.97 102 THR A CA 1
ATOM 800 C C . THR A 1 102 ? 26.373 -10.700 -9.689 1.00 63.97 102 THR A C 1
ATOM 802 O O . THR A 1 102 ? 26.846 -11.002 -10.788 1.00 63.97 102 THR A O 1
ATOM 805 N N . THR A 1 103 ? 26.102 -11.605 -8.749 1.00 66.38 103 THR A N 1
ATOM 806 C CA . THR A 1 103 ? 26.225 -13.045 -8.999 1.00 66.38 103 THR A CA 1
ATOM 807 C C . THR A 1 103 ? 24.840 -13.625 -9.273 1.00 66.38 103 THR A C 1
ATOM 809 O O . THR A 1 103 ? 24.111 -14.018 -8.358 1.00 66.38 103 THR A O 1
ATOM 812 N N . SER A 1 104 ? 24.439 -13.634 -10.545 1.00 63.12 104 SER A N 1
ATOM 813 C CA . SER A 1 104 ? 23.167 -14.214 -10.982 1.00 63.12 104 SER A CA 1
ATOM 814 C C . SER A 1 104 ? 23.232 -15.742 -11.008 1.00 63.12 104 SER A C 1
ATOM 816 O O . SER A 1 104 ? 24.189 -16.324 -11.518 1.00 63.12 104 SER A O 1
ATOM 818 N N . ILE A 1 105 ? 22.197 -16.403 -10.482 1.00 63.19 105 ILE A N 1
ATOM 819 C CA . ILE A 1 105 ? 22.046 -17.860 -10.587 1.00 63.19 105 ILE A CA 1
ATOM 820 C C . ILE A 1 105 ? 21.063 -18.169 -11.723 1.00 63.19 105 ILE A C 1
ATOM 822 O O . ILE A 1 105 ? 19.846 -18.112 -11.531 1.00 63.19 105 ILE A O 1
ATOM 826 N N . ASP A 1 106 ? 21.578 -18.576 -12.885 1.00 58.31 106 ASP A N 1
ATOM 827 C CA . ASP A 1 106 ? 20.765 -18.892 -14.075 1.00 58.31 106 ASP A CA 1
ATOM 828 C C . ASP A 1 106 ? 19.740 -20.014 -13.829 1.00 58.31 106 ASP A C 1
ATOM 830 O O . ASP A 1 106 ? 18.638 -20.008 -14.377 1.00 58.31 106 ASP A O 1
ATOM 834 N N . SER A 1 107 ? 20.057 -20.962 -12.940 1.00 59.34 107 SER A N 1
ATOM 835 C CA . SER A 1 107 ? 19.137 -22.044 -12.557 1.00 59.34 107 SER A CA 1
ATOM 836 C C . SER A 1 107 ? 17.944 -21.561 -11.726 1.00 59.34 107 SER A C 1
ATOM 838 O O . SER A 1 107 ? 16.868 -22.146 -11.808 1.00 59.34 107 SER A O 1
ATOM 840 N N . LEU A 1 108 ? 18.106 -20.492 -10.937 1.00 58.53 108 LEU A N 1
ATOM 841 C CA . LEU A 1 108 ? 17.036 -19.951 -10.098 1.00 58.53 108 LEU A CA 1
ATOM 842 C C . LEU A 1 108 ? 16.178 -18.941 -10.873 1.00 58.53 108 LEU A C 1
ATOM 844 O O . LEU A 1 108 ? 14.976 -18.853 -10.637 1.00 58.53 108 LEU A O 1
ATOM 848 N N . ALA A 1 109 ? 16.763 -18.266 -11.868 1.00 59.84 109 ALA A N 1
ATOM 849 C CA . ALA A 1 109 ? 16.045 -17.415 -12.816 1.00 59.84 109 ALA A CA 1
ATOM 850 C C . ALA A 1 109 ? 14.992 -18.181 -13.642 1.00 59.84 109 ALA A C 1
ATOM 852 O O . ALA A 1 109 ? 13.982 -17.602 -14.030 1.00 59.84 109 ALA A O 1
ATOM 853 N N . HIS A 1 110 ? 15.186 -19.485 -13.880 1.00 59.25 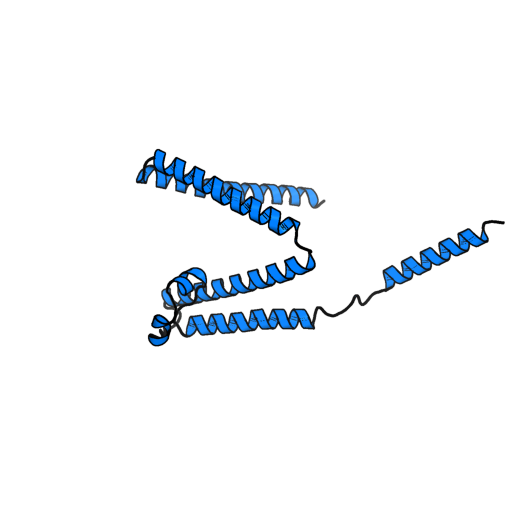110 HIS A N 1
ATOM 854 C CA . HIS A 1 110 ? 14.193 -20.322 -14.566 1.00 59.25 110 HIS A CA 1
ATOM 855 C C . HIS A 1 110 ? 13.038 -20.772 -13.652 1.00 59.25 110 HIS A C 1
ATOM 857 O O . HIS A 1 110 ? 11.952 -21.091 -14.129 1.00 59.25 110 HIS A O 1
ATOM 863 N N . VAL A 1 111 ? 13.268 -20.809 -12.335 1.00 65.19 111 VAL A N 1
ATOM 864 C CA . VAL A 1 111 ? 12.299 -21.291 -11.336 1.00 65.19 111 VAL A CA 1
ATOM 865 C C . VAL A 1 111 ? 11.473 -20.143 -10.753 1.0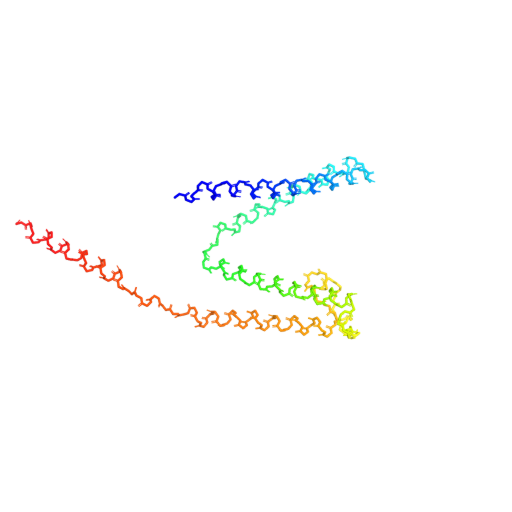0 65.19 111 VAL A C 1
ATOM 867 O O . VAL A 1 111 ? 10.307 -20.341 -10.420 1.00 65.19 111 VAL A O 1
ATOM 870 N N . ILE A 1 112 ? 12.057 -18.948 -10.636 1.00 63.38 112 ILE A N 1
ATOM 871 C CA . ILE A 1 112 ? 11.401 -17.752 -10.099 1.00 63.38 112 ILE A CA 1
ATOM 872 C C . ILE A 1 112 ? 10.603 -17.073 -11.218 1.00 63.38 112 ILE A C 1
ATOM 874 O O . ILE A 1 112 ? 11.194 -16.555 -12.166 1.00 63.38 112 ILE A O 1
ATOM 878 N N . PRO A 1 113 ? 9.264 -17.009 -11.121 1.00 71.31 113 PRO A N 1
ATOM 879 C CA . PRO A 1 113 ? 8.478 -16.269 -12.089 1.00 71.31 113 PRO A CA 1
ATOM 880 C C . PRO A 1 113 ? 8.809 -14.768 -12.048 1.00 71.31 113 PRO A C 1
ATOM 882 O O . PRO A 1 113 ? 8.979 -14.219 -10.956 1.00 71.31 113 PRO A O 1
ATOM 885 N N . PRO A 1 114 ? 8.773 -14.055 -13.189 1.00 65.44 114 PRO A N 1
ATOM 886 C CA . PRO A 1 114 ? 9.056 -12.616 -13.241 1.00 65.44 114 PRO A CA 1
ATOM 887 C C . PRO A 1 114 ? 8.165 -11.767 -12.320 1.00 65.44 114 PRO A C 1
ATOM 889 O O . PRO A 1 114 ? 8.579 -10.717 -11.833 1.00 65.44 114 PRO A O 1
ATOM 892 N N . TRP A 1 115 ? 6.944 -12.234 -12.033 1.00 74.31 115 TRP A N 1
ATOM 893 C CA . TRP A 1 115 ? 6.038 -11.557 -11.107 1.00 74.31 115 TRP A CA 1
ATOM 894 C C . TRP A 1 115 ? 6.540 -11.594 -9.655 1.00 74.31 115 TRP A C 1
ATOM 896 O O . TRP A 1 115 ? 6.266 -10.670 -8.904 1.00 74.31 115 TRP A O 1
ATOM 906 N N . MET A 1 116 ? 7.322 -12.589 -9.233 1.00 65.50 116 MET A N 1
ATOM 907 C CA . MET A 1 116 ? 7.866 -12.585 -7.868 1.00 65.50 116 MET A CA 1
ATOM 908 C C . MET A 1 116 ? 8.937 -11.509 -7.679 1.00 65.50 116 MET A C 1
ATOM 910 O O . MET A 1 116 ? 8.988 -10.886 -6.621 1.00 65.50 116 MET A O 1
ATOM 914 N N . GLY A 1 117 ? 9.729 -11.235 -8.720 1.00 65.19 117 GLY A N 1
ATOM 915 C CA . GLY A 1 117 ? 10.648 -10.097 -8.729 1.00 65.19 117 GLY A CA 1
ATOM 916 C C . GLY A 1 117 ? 9.901 -8.768 -8.643 1.00 65.19 117 GLY A C 1
ATOM 917 O O . GLY A 1 117 ? 10.245 -7.926 -7.832 1.00 65.19 117 GLY A O 1
ATOM 918 N N . MET A 1 118 ? 8.813 -8.615 -9.402 1.00 65.12 118 MET A N 1
ATOM 919 C CA . MET A 1 118 ? 8.043 -7.365 -9.439 1.00 65.12 118 MET A CA 1
ATOM 920 C C . MET A 1 118 ? 7.215 -7.093 -8.171 1.00 65.12 118 MET A C 1
ATOM 922 O O . MET A 1 118 ? 7.032 -5.942 -7.798 1.00 65.12 118 MET A O 1
ATOM 926 N N . TRP A 1 119 ? 6.668 -8.129 -7.530 1.00 63.09 119 TRP A N 1
ATOM 927 C CA . TRP A 1 119 ? 5.741 -7.961 -6.401 1.00 63.09 119 TRP A CA 1
ATOM 928 C C . TRP A 1 119 ? 6.403 -8.150 -5.032 1.00 63.09 119 TRP A C 1
ATOM 930 O O . TRP A 1 119 ? 5.934 -7.584 -4.048 1.00 63.09 119 TRP A O 1
ATOM 940 N N . PHE A 1 120 ? 7.474 -8.942 -4.956 1.00 68.94 120 PHE A N 1
ATOM 941 C CA . PHE A 1 120 ? 8.156 -9.279 -3.702 1.00 68.94 120 PHE A CA 1
ATOM 942 C C . PHE A 1 120 ? 9.639 -8.892 -3.697 1.00 68.94 120 PHE A C 1
ATOM 944 O O . PHE A 1 120 ? 10.342 -9.228 -2.742 1.00 68.94 120 PHE A O 1
ATOM 951 N N . ALA A 1 121 ? 10.115 -8.201 -4.741 1.00 67.44 121 ALA A N 1
ATOM 952 C CA . ALA A 1 121 ? 11.514 -7.805 -4.902 1.00 67.44 121 ALA A CA 1
ATOM 953 C C . ALA A 1 121 ? 12.491 -8.987 -4.763 1.00 67.44 121 ALA A C 1
ATOM 955 O O . ALA A 1 121 ? 13.589 -8.854 -4.223 1.00 67.44 121 ALA A O 1
ATOM 956 N N . VAL A 1 122 ? 12.058 -10.185 -5.177 1.00 67.19 122 VAL A N 1
ATOM 957 C CA . VAL A 1 122 ? 12.882 -11.399 -5.140 1.00 67.19 122 VAL A CA 1
ATOM 958 C C . VAL A 1 122 ? 13.645 -11.490 -6.451 1.00 67.19 122 VAL A C 1
ATOM 960 O O . VAL A 1 122 ? 13.098 -11.912 -7.474 1.00 67.19 122 VAL A O 1
ATOM 963 N N . PHE A 1 123 ? 14.915 -11.101 -6.419 1.00 66.88 123 PHE A N 1
ATOM 964 C CA . PHE A 1 123 ? 15.794 -11.197 -7.577 1.00 66.88 123 PHE A CA 1
ATOM 965 C C . PHE A 1 123 ? 16.599 -12.498 -7.530 1.00 66.88 123 PHE A C 1
ATOM 967 O O . PHE A 1 123 ? 16.994 -12.950 -6.455 1.00 66.88 123 PHE A O 1
ATOM 974 N N . PRO A 1 124 ? 16.865 -13.136 -8.682 1.00 65.62 124 PRO A N 1
ATOM 975 C CA . PRO A 1 124 ? 17.663 -14.358 -8.754 1.00 65.62 124 PRO A CA 1
ATOM 976 C C . PRO A 1 124 ? 19.173 -14.061 -8.611 1.00 65.62 124 PRO A C 1
ATOM 978 O O . PRO A 1 124 ? 19.991 -14.564 -9.383 1.00 65.62 124 PRO A O 1
ATOM 981 N N . THR A 1 125 ? 19.551 -13.227 -7.637 1.00 67.62 125 THR A N 1
ATOM 982 C CA . THR A 1 125 ? 20.941 -12.895 -7.294 1.00 67.62 125 THR A CA 1
ATOM 983 C C . THR A 1 125 ? 21.242 -13.337 -5.866 1.00 67.62 125 THR A C 1
ATOM 985 O O . THR A 1 125 ? 20.397 -13.238 -4.974 1.00 67.62 125 THR A O 1
ATOM 988 N N . VAL A 1 126 ? 22.447 -13.866 -5.635 1.00 69.00 126 VAL A N 1
ATOM 989 C CA . VAL A 1 126 ? 22.845 -14.381 -4.311 1.00 69.00 126 VAL A CA 1
ATOM 990 C C . VAL A 1 126 ? 22.768 -13.281 -3.257 1.00 69.00 126 VAL A C 1
ATOM 992 O O . VAL A 1 126 ? 22.315 -13.515 -2.140 1.00 69.00 126 VAL A O 1
ATOM 995 N N . GLU A 1 127 ? 23.180 -12.069 -3.614 1.00 67.81 127 GLU A N 1
ATOM 996 C CA . GLU A 1 127 ? 23.288 -10.946 -2.693 1.00 67.81 127 GLU A CA 1
ATOM 997 C C . GLU A 1 127 ? 21.910 -10.459 -2.213 1.00 67.81 127 GLU A C 1
ATOM 999 O O . GLU A 1 127 ? 21.732 -10.214 -1.018 1.00 67.81 127 GLU A O 1
ATOM 1004 N N . THR A 1 128 ? 20.912 -10.391 -3.104 1.00 70.94 128 THR A N 1
ATOM 1005 C CA . THR A 1 128 ? 19.536 -9.999 -2.738 1.00 70.94 128 THR A CA 1
ATOM 1006 C C . THR A 1 128 ? 18.850 -11.084 -1.910 1.00 70.94 128 THR A C 1
ATOM 1008 O O . THR A 1 128 ? 18.221 -10.775 -0.899 1.00 70.94 128 THR A O 1
ATOM 1011 N N . LEU A 1 129 ? 19.050 -12.361 -2.252 1.00 74.06 129 LEU A N 1
ATOM 1012 C CA . LEU A 1 129 ? 18.509 -13.491 -1.493 1.00 74.06 129 LEU A CA 1
ATOM 1013 C C . LEU A 1 129 ? 19.108 -13.587 -0.090 1.00 74.06 129 LEU A C 1
ATOM 1015 O O . LEU A 1 129 ? 18.380 -13.826 0.872 1.00 74.06 129 LEU A O 1
ATOM 1019 N N . VAL A 1 130 ? 20.418 -13.371 0.055 1.00 75.69 130 VAL A N 1
ATOM 1020 C CA . VAL A 1 130 ? 21.077 -13.334 1.368 1.00 75.69 130 VAL A CA 1
ATOM 1021 C C . VAL A 1 130 ? 20.587 -12.135 2.181 1.00 75.69 130 VAL A C 1
ATOM 1023 O O . VAL A 1 130 ? 20.272 -12.299 3.359 1.00 75.69 130 VAL A O 1
ATOM 1026 N N . ALA A 1 131 ? 20.451 -10.952 1.571 1.00 73.19 131 ALA A N 1
ATOM 1027 C CA . ALA A 1 131 ? 19.916 -9.769 2.245 1.00 73.19 131 ALA A CA 1
ATOM 1028 C C . ALA A 1 131 ? 18.469 -9.982 2.727 1.00 73.19 131 ALA A C 1
ATOM 1030 O O . ALA A 1 131 ? 18.153 -9.700 3.886 1.00 73.19 131 ALA A O 1
ATOM 1031 N N . GLN A 1 132 ? 17.607 -10.554 1.883 1.00 75.50 132 GLN A N 1
ATOM 1032 C CA . GLN A 1 132 ? 16.236 -10.915 2.248 1.00 75.50 132 GLN A CA 1
ATOM 1033 C C . GLN A 1 132 ? 16.191 -12.009 3.321 1.00 75.50 132 GLN A C 1
ATOM 1035 O O . GLN A 1 132 ? 15.356 -11.939 4.218 1.00 75.50 132 GLN A O 1
ATOM 1040 N N . LEU A 1 133 ? 17.099 -12.988 3.292 1.00 80.44 133 LEU A N 1
ATOM 1041 C CA . LEU A 1 133 ? 17.184 -14.038 4.310 1.00 80.44 133 LEU A CA 1
ATOM 1042 C C . LEU A 1 133 ? 17.620 -13.480 5.672 1.00 80.44 133 LEU A C 1
ATOM 1044 O O . LEU A 1 133 ? 17.020 -13.820 6.691 1.00 80.44 133 LEU A O 1
ATOM 1048 N N . ILE A 1 134 ? 18.601 -12.574 5.705 1.00 79.62 134 ILE A N 1
ATOM 1049 C CA . ILE A 1 134 ? 18.997 -11.861 6.929 1.00 79.62 134 ILE A CA 1
ATOM 1050 C C . ILE A 1 134 ? 17.824 -11.029 7.455 1.00 79.62 134 ILE A C 1
ATOM 1052 O O . ILE A 1 134 ? 17.499 -11.106 8.641 1.00 79.62 134 ILE A O 1
ATOM 1056 N N . ALA A 1 135 ? 17.145 -10.282 6.582 1.00 77.81 135 ALA A N 1
ATOM 1057 C CA . ALA A 1 135 ? 15.963 -9.512 6.955 1.00 77.81 135 ALA A CA 1
ATOM 1058 C C . ALA A 1 135 ? 14.845 -10.416 7.504 1.00 77.81 135 ALA A C 1
ATOM 1060 O O . ALA A 1 135 ? 14.268 -10.104 8.545 1.00 77.81 135 ALA A O 1
ATOM 1061 N N . ALA A 1 136 ? 14.587 -11.570 6.879 1.00 80.31 136 ALA A N 1
ATOM 1062 C CA . ALA A 1 136 ? 13.611 -12.549 7.353 1.00 80.31 136 ALA A CA 1
ATOM 1063 C C . ALA A 1 136 ? 13.964 -13.052 8.756 1.00 80.31 136 ALA A C 1
ATOM 1065 O O . ALA A 1 136 ? 13.101 -13.082 9.633 1.00 80.31 136 ALA A O 1
ATOM 1066 N N . ILE A 1 137 ? 15.232 -13.401 8.992 1.00 85.06 137 ILE A N 1
ATOM 1067 C CA . ILE A 1 137 ? 15.715 -13.848 10.303 1.00 85.06 137 ILE A CA 1
ATOM 1068 C C . ILE A 1 137 ? 15.537 -12.745 11.348 1.00 85.06 137 ILE A C 1
ATOM 1070 O O . ILE A 1 137 ? 15.071 -13.032 12.447 1.00 85.06 137 ILE A O 1
ATOM 1074 N N . LEU A 1 138 ? 15.848 -11.489 11.024 1.00 79.88 138 LEU A N 1
ATOM 1075 C CA . LEU A 1 138 ? 15.668 -10.362 11.944 1.00 79.88 138 LEU A CA 1
ATOM 1076 C C . LEU A 1 138 ? 14.188 -10.088 12.244 1.00 79.88 138 LEU A C 1
ATOM 1078 O O . LEU A 1 138 ? 13.827 -9.856 13.398 1.00 79.88 138 LEU A O 1
ATOM 1082 N N . VAL A 1 139 ? 13.311 -10.163 11.242 1.00 80.69 139 VAL A N 1
ATOM 1083 C CA . VAL A 1 139 ? 11.865 -9.958 11.416 1.00 80.69 139 VAL A CA 1
ATOM 1084 C C . VAL A 1 139 ? 11.260 -11.089 12.250 1.00 80.69 139 VAL A C 1
ATOM 1086 O O . VAL A 1 139 ? 10.601 -10.823 13.255 1.00 80.69 139 VAL A O 1
ATOM 1089 N N . ILE A 1 140 ? 11.530 -12.348 11.898 1.00 80.50 140 ILE A N 1
ATOM 1090 C CA . ILE A 1 140 ? 11.022 -13.525 12.620 1.00 80.50 140 ILE A CA 1
ATOM 1091 C C . ILE A 1 140 ? 11.626 -13.591 14.027 1.00 80.50 140 ILE A C 1
ATOM 1093 O O . ILE A 1 140 ? 10.910 -13.835 14.999 1.00 80.50 140 ILE A O 1
ATOM 1097 N N . GLY A 1 141 ? 12.927 -13.325 14.147 1.00 77.38 141 GLY A N 1
ATOM 1098 C CA . GLY A 1 141 ? 13.656 -13.280 15.408 1.00 77.38 141 GLY A CA 1
ATOM 1099 C C . GLY A 1 141 ? 13.127 -12.194 16.338 1.00 77.38 141 GLY A C 1
ATOM 1100 O O . GLY A 1 141 ? 12.864 -12.478 17.504 1.00 77.38 141 GLY A O 1
ATOM 1101 N N . SER A 1 142 ? 12.878 -10.981 15.832 1.00 74.38 142 SER A N 1
ATOM 1102 C CA . SER A 1 142 ? 12.291 -9.903 16.639 1.00 74.38 142 SER A CA 1
ATOM 1103 C C . SER A 1 142 ? 10.852 -10.210 17.048 1.00 74.38 142 SER A C 1
ATOM 1105 O O . SER A 1 142 ? 10.480 -9.933 18.183 1.00 74.38 142 SER A O 1
ATOM 1107 N N . TYR A 1 143 ? 10.058 -10.854 16.187 1.00 74.19 143 TYR A N 1
ATOM 1108 C CA . TYR A 1 143 ? 8.698 -11.270 16.525 1.00 74.19 143 TYR A CA 1
ATOM 1109 C C . TYR A 1 143 ? 8.684 -12.361 17.606 1.00 74.19 143 TYR A C 1
ATOM 1111 O O . TYR A 1 143 ? 7.901 -12.294 18.556 1.00 74.19 143 TYR A O 1
ATOM 1119 N N . TYR A 1 144 ? 9.575 -13.350 17.502 1.00 74.94 144 TYR A N 1
ATOM 1120 C CA . TYR A 1 144 ? 9.700 -14.411 18.500 1.00 74.94 144 TYR A CA 1
ATOM 1121 C C . TYR A 1 144 ? 10.245 -13.873 19.831 1.00 74.94 144 TYR A C 1
ATOM 1123 O O . TYR A 1 144 ? 9.699 -14.188 20.889 1.00 74.94 144 TYR A O 1
ATOM 1131 N N . ALA A 1 145 ? 11.247 -12.989 19.782 1.00 70.94 145 ALA A N 1
ATOM 1132 C CA . ALA A 1 145 ? 11.766 -12.279 20.946 1.00 70.94 145 ALA A CA 1
ATOM 1133 C C . ALA A 1 145 ? 10.679 -11.414 21.599 1.00 70.94 145 ALA A C 1
ATOM 1135 O O . ALA A 1 145 ? 10.442 -11.537 22.794 1.00 70.94 145 ALA A O 1
ATOM 1136 N N . ALA A 1 146 ? 9.941 -10.609 20.834 1.00 64.50 146 ALA A N 1
ATOM 1137 C CA . ALA A 1 146 ? 8.848 -9.785 21.350 1.00 64.50 146 ALA A CA 1
ATOM 1138 C C . ALA A 1 146 ? 7.731 -10.628 21.982 1.00 64.50 146 ALA A C 1
ATOM 1140 O O . ALA A 1 146 ? 7.142 -10.226 22.983 1.00 64.50 146 ALA A O 1
ATOM 1141 N N . ARG A 1 147 ? 7.461 -11.827 21.453 1.00 65.06 147 ARG A N 1
ATOM 1142 C CA . ARG A 1 147 ? 6.511 -12.767 22.059 1.00 65.06 147 ARG A CA 1
ATOM 1143 C C . ARG A 1 147 ? 7.038 -13.393 23.354 1.00 65.06 147 ARG A C 1
ATOM 1145 O O . ARG A 1 147 ? 6.232 -13.699 24.228 1.00 65.06 147 ARG A O 1
ATOM 1152 N N . HIS A 1 148 ? 8.351 -13.578 23.480 1.00 62.72 148 HIS A N 1
ATOM 1153 C CA . HIS A 1 148 ? 8.988 -14.117 24.684 1.00 62.72 148 HIS A CA 1
ATOM 1154 C C . HIS A 1 148 ? 9.159 -13.052 25.784 1.00 62.72 148 HIS A C 1
ATOM 1156 O O . HIS A 1 148 ? 8.904 -13.330 26.951 1.00 62.72 148 HIS A O 1
ATOM 1162 N N . PHE A 1 149 ? 9.502 -11.812 25.415 1.00 59.31 149 PHE A N 1
ATOM 1163 C CA . PHE A 1 149 ? 9.690 -10.683 26.336 1.00 59.31 149 PHE A CA 1
ATOM 1164 C C . PHE A 1 149 ? 8.395 -9.907 26.645 1.00 59.31 149 PHE A C 1
ATOM 1166 O O . PHE A 1 149 ? 8.296 -9.273 27.690 1.00 59.31 149 PHE A O 1
ATOM 1173 N N . GLY A 1 150 ? 7.363 -9.989 25.797 1.00 51.81 150 GLY A N 1
ATOM 1174 C CA . GLY A 1 150 ? 6.042 -9.375 26.016 1.00 51.81 150 GLY A CA 1
ATOM 1175 C C . GLY A 1 150 ? 5.138 -10.125 27.005 1.00 51.81 150 GLY A C 1
ATOM 1176 O O . GLY A 1 150 ? 3.946 -9.834 27.090 1.00 51.81 150 GLY A O 1
ATOM 1177 N N . GLY A 1 151 ? 5.690 -11.114 27.714 1.00 45.62 151 GLY A N 1
ATOM 1178 C CA . GLY A 1 151 ? 5.022 -11.918 28.735 1.00 45.62 151 GLY A CA 1
ATOM 1179 C C . GLY A 1 151 ? 5.290 -11.473 30.174 1.00 45.62 151 GLY A C 1
ATOM 1180 O O . GLY A 1 151 ? 5.003 -12.248 31.079 1.00 45.62 151 GLY A O 1
ATOM 1181 N N . ALA A 1 152 ? 5.840 -10.278 30.414 1.00 45.44 152 ALA A N 1
ATOM 1182 C CA . ALA A 1 152 ? 5.886 -9.728 31.765 1.00 45.44 152 ALA A CA 1
ATOM 1183 C C . ALA A 1 152 ? 4.475 -9.230 32.141 1.00 45.44 152 ALA A C 1
ATOM 1185 O O . ALA A 1 152 ? 3.998 -8.259 31.544 1.00 45.44 152 ALA A O 1
ATOM 1186 N N . PRO A 1 153 ? 3.760 -9.889 33.072 1.00 49.72 153 PRO A N 1
ATOM 1187 C CA . PRO A 1 153 ? 2.505 -9.349 33.567 1.00 49.72 153 PRO A CA 1
ATOM 1188 C C . PRO A 1 153 ? 2.771 -8.007 34.263 1.00 49.72 153 PRO A C 1
ATOM 1190 O O . PRO A 1 153 ? 3.830 -7.841 34.864 1.00 49.72 153 PRO A O 1
ATOM 1193 N N . PRO A 1 154 ? 1.797 -7.084 34.229 1.00 47.06 154 PRO A N 1
ATOM 1194 C CA . PRO A 1 154 ? 1.517 -6.075 35.225 1.00 47.06 154 PRO A CA 1
ATOM 1195 C C . PRO A 1 154 ? 2.283 -6.130 36.544 1.00 47.06 154 PRO A C 1
ATOM 1197 O O . PRO A 1 154 ? 1.661 -6.608 37.484 1.00 47.06 154 PRO A O 1
ATOM 1200 N N . GLN A 1 155 ? 3.559 -5.752 36.686 1.00 56.09 155 GLN A N 1
ATOM 1201 C CA . GLN A 1 155 ? 4.260 -6.013 37.960 1.00 56.09 155 GLN A CA 1
ATOM 1202 C C . GLN A 1 155 ? 3.861 -5.054 39.098 1.00 56.09 155 GLN A C 1
ATOM 1204 O O . GLN A 1 155 ? 4.475 -5.062 40.156 1.00 56.09 155 GLN A O 1
ATOM 1209 N N . SER A 1 156 ? 2.792 -4.278 38.931 1.00 51.25 156 SER A N 1
ATOM 1210 C CA . SER A 1 156 ? 2.169 -3.522 40.015 1.00 51.25 156 SER A CA 1
ATOM 1211 C C . SER A 1 156 ? 0.650 -3.743 40.034 1.00 51.25 156 SER A C 1
ATOM 1213 O O . SER A 1 156 ? -0.101 -3.007 39.395 1.00 51.25 156 SER A O 1
ATOM 1215 N N . PRO A 1 157 ? 0.162 -4.755 40.777 1.00 55.41 157 PRO A N 1
ATOM 1216 C CA . PRO A 1 157 ? -1.233 -4.812 41.219 1.00 55.41 157 PRO A CA 1
ATOM 1217 C C . PRO A 1 157 ? -1.594 -3.715 42.243 1.00 55.41 157 PRO A C 1
ATOM 1219 O O . PRO A 1 157 ? -2.778 -3.551 42.536 1.00 55.41 157 PRO A O 1
ATOM 1222 N N . GLU A 1 158 ? -0.619 -2.925 42.719 1.00 59.94 158 GLU A N 1
ATOM 1223 C CA . GLU A 1 158 ? -0.799 -1.875 43.737 1.00 59.94 158 GLU A CA 1
ATOM 1224 C C . GLU A 1 158 ? -2.030 -0.970 43.534 1.00 59.94 158 GLU A C 1
ATOM 1226 O O . GLU A 1 158 ? -2.848 -0.923 44.447 1.00 59.94 158 GLU A O 1
ATOM 1231 N N . PRO A 1 159 ? -2.296 -0.348 42.365 1.00 63.72 159 PRO A N 1
ATOM 1232 C CA . PRO A 1 159 ? -3.416 0.592 42.252 1.00 63.72 159 PRO A CA 1
ATOM 1233 C C . PRO A 1 159 ? -4.799 -0.080 42.287 1.00 63.72 159 PRO A C 1
ATOM 1235 O O . PRO A 1 159 ? -5.795 0.567 42.598 1.00 63.72 159 PRO A O 1
ATOM 1238 N N . VAL A 1 160 ? -4.894 -1.375 41.958 1.00 67.25 160 VAL A N 1
ATOM 1239 C CA . VAL A 1 160 ? -6.168 -2.119 41.979 1.00 67.25 160 VAL A CA 1
ATOM 1240 C C . VAL A 1 160 ? -6.434 -2.695 43.369 1.00 67.25 160 VAL A C 1
ATOM 1242 O O . VAL A 1 160 ? -7.588 -2.776 43.795 1.00 67.25 160 VAL A O 1
ATOM 1245 N N . GLU A 1 161 ? -5.379 -3.094 44.076 1.00 71.06 161 GLU A N 1
ATOM 1246 C CA . GLU A 1 161 ? -5.459 -3.612 45.441 1.00 71.06 161 GLU A CA 1
ATOM 1247 C C . GLU A 1 161 ? -5.687 -2.485 46.458 1.00 71.06 161 GLU A C 1
ATOM 1249 O O . GLU A 1 161 ? -6.510 -2.644 47.359 1.00 71.06 161 GLU A O 1
ATOM 1254 N N . GLU A 1 162 ? -5.064 -1.323 46.241 1.00 71.38 162 GLU A N 1
ATOM 1255 C CA . GLU A 1 162 ? -5.260 -0.090 47.012 1.00 71.38 162 GLU A CA 1
ATOM 1256 C C . GLU A 1 162 ? -6.667 0.491 46.798 1.00 71.38 162 GLU A C 1
ATOM 1258 O O . GLU A 1 162 ? -7.397 0.709 47.759 1.00 71.38 162 GLU A O 1
ATOM 1263 N N . ALA A 1 163 ? -7.152 0.587 45.554 1.00 71.56 163 ALA A N 1
ATOM 1264 C CA . ALA A 1 163 ? -8.534 1.011 45.300 1.00 71.56 163 ALA A CA 1
ATOM 1265 C C . ALA A 1 163 ? -9.576 0.036 45.891 1.00 71.56 163 ALA A C 1
ATOM 1267 O O . ALA A 1 163 ? -10.662 0.440 46.314 1.00 71.56 163 ALA A O 1
ATOM 1268 N N . ARG A 1 164 ? -9.265 -1.269 45.932 1.00 74.75 164 ARG A N 1
ATOM 1269 C CA . ARG A 1 164 ? -10.133 -2.284 46.549 1.00 74.75 164 ARG A CA 1
ATOM 1270 C C . ARG A 1 164 ? -10.098 -2.205 48.079 1.00 74.75 164 ARG A C 1
ATOM 1272 O O . ARG A 1 164 ? -11.130 -2.473 48.696 1.00 74.75 164 ARG A O 1
ATOM 1279 N N . SER A 1 165 ? -8.960 -1.871 48.689 1.00 77.81 165 SER A N 1
ATOM 1280 C CA . SER A 1 165 ? -8.852 -1.699 50.140 1.00 77.81 165 SER A CA 1
ATOM 1281 C C . SER A 1 165 ? -9.575 -0.429 50.591 1.00 77.81 165 SER A C 1
ATOM 1283 O O . SER A 1 165 ? -10.411 -0.518 51.489 1.00 77.81 165 SER A O 1
ATOM 1285 N N . GLU A 1 166 ? -9.386 0.695 49.894 1.00 77.19 166 GLU A N 1
ATOM 1286 C CA . GLU A 1 166 ? -10.095 1.955 50.153 1.00 77.19 166 GLU A CA 1
ATOM 1287 C C . GLU A 1 166 ? -11.614 1.797 50.018 1.00 77.19 166 GLU A C 1
ATOM 1289 O O . GLU A 1 166 ? -12.365 2.195 50.909 1.00 77.19 166 GLU A O 1
ATOM 1294 N N . ALA A 1 167 ? -12.088 1.127 48.961 1.00 79.56 167 ALA A N 1
ATOM 1295 C CA . ALA A 1 167 ? -13.515 0.862 48.782 1.00 79.56 167 ALA A CA 1
ATOM 1296 C C . ALA A 1 167 ? -14.091 -0.018 49.905 1.00 79.56 167 ALA A C 1
ATOM 1298 O O . ALA A 1 167 ? -15.219 0.193 50.349 1.00 79.56 167 ALA A O 1
ATOM 1299 N N . LYS A 1 168 ? -13.328 -1.004 50.390 1.00 79.81 168 LYS A N 1
ATOM 1300 C CA . LYS A 1 168 ? -13.773 -1.899 51.466 1.00 79.81 168 LYS A CA 1
ATOM 1301 C C . LYS A 1 168 ? -13.823 -1.184 52.819 1.00 79.81 168 LYS A C 1
ATOM 1303 O O . LYS A 1 168 ? -14.740 -1.444 53.598 1.00 79.81 168 LYS A O 1
ATOM 1308 N N . VAL A 1 169 ? -12.878 -0.280 53.078 1.00 81.69 169 VAL A N 1
ATOM 1309 C CA . VAL A 1 169 ? -12.866 0.578 54.273 1.00 81.69 169 VAL A CA 1
ATOM 1310 C C . VAL A 1 169 ? -14.056 1.538 54.242 1.00 81.69 169 VAL A C 1
ATOM 1312 O O . VAL A 1 169 ? -14.838 1.541 55.187 1.00 81.69 169 VAL A O 1
ATOM 1315 N N . ALA A 1 170 ? -14.288 2.229 53.121 1.00 80.69 170 ALA A N 1
ATOM 1316 C CA . ALA A 1 170 ? -15.421 3.144 52.966 1.00 80.69 170 ALA A CA 1
ATOM 1317 C C . ALA A 1 170 ? -16.787 2.449 53.141 1.00 80.69 170 ALA A C 1
ATOM 1319 O O . ALA A 1 170 ? -17.698 3.006 53.748 1.00 80.69 170 ALA A O 1
ATOM 1320 N N . ILE A 1 171 ? -16.937 1.214 52.645 1.00 79.81 171 ILE A N 1
ATOM 1321 C CA . ILE A 1 171 ? -18.166 0.421 52.825 1.00 79.81 171 ILE A CA 1
ATOM 1322 C C . ILE A 1 171 ? -18.349 -0.015 54.285 1.00 79.81 171 ILE A C 1
ATOM 1324 O O . ILE A 1 171 ? -19.472 -0.020 54.780 1.00 79.81 171 ILE A O 1
ATOM 1328 N N . THR A 1 172 ? -17.268 -0.381 54.976 1.00 79.38 172 THR A N 1
ATOM 1329 C CA . THR A 1 172 ? -17.335 -0.818 56.382 1.00 79.38 172 THR A CA 1
ATOM 1330 C C . THR A 1 172 ? -17.712 0.350 57.296 1.00 79.38 172 THR A C 1
ATOM 1332 O O . THR A 1 172 ? -18.585 0.199 58.143 1.00 79.38 172 THR A O 1
ATOM 1335 N N . GLU A 1 173 ? -17.148 1.534 57.051 1.00 76.62 173 GLU A N 1
ATOM 1336 C CA . GLU A 1 173 ? -17.460 2.760 57.797 1.00 76.62 173 GLU A CA 1
ATOM 1337 C C . GLU A 1 173 ? -18.915 3.219 57.571 1.00 76.62 173 GLU A C 1
ATOM 1339 O O . GLU A 1 173 ? -19.602 3.633 58.502 1.00 76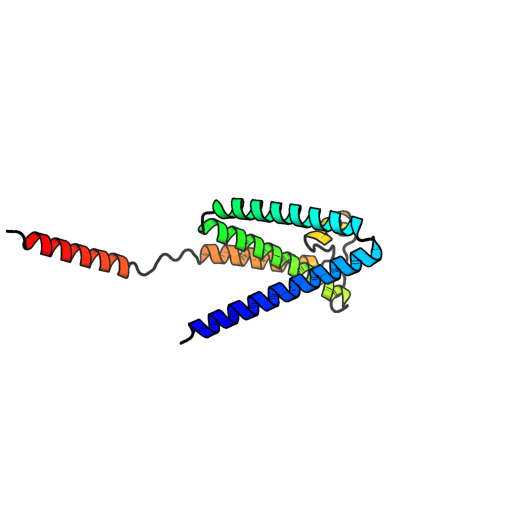.62 173 GLU A O 1
ATOM 1344 N N . GLN A 1 174 ? -19.436 3.063 56.347 1.00 71.69 174 GLN A N 1
ATOM 1345 C CA . GLN A 1 174 ? -20.851 3.306 56.031 1.00 71.69 174 GLN A CA 1
ATOM 1346 C C . GLN A 1 174 ? -21.801 2.308 56.716 1.00 71.69 174 GLN A C 1
ATOM 1348 O O . GLN A 1 174 ? -22.932 2.674 57.022 1.00 71.69 174 GLN A O 1
ATOM 1353 N N . LEU A 1 175 ? -21.372 1.063 56.957 1.00 71.38 175 LEU A N 1
ATOM 1354 C CA . LEU A 1 175 ? -22.183 0.034 57.623 1.00 71.38 175 LEU A CA 1
ATOM 1355 C C . LEU A 1 175 ? -22.210 0.187 59.153 1.00 71.38 175 LEU A C 1
ATOM 1357 O O . LEU A 1 175 ? -23.226 -0.139 59.758 1.00 71.38 175 LEU A O 1
ATOM 1361 N N . GLU A 1 176 ? -21.143 0.697 59.777 1.00 68.62 176 GLU A N 1
ATOM 1362 C CA . GLU A 1 176 ? -21.115 1.001 61.222 1.00 68.62 176 GLU A CA 1
ATOM 1363 C C . GLU A 1 176 ? -21.832 2.316 61.583 1.00 68.62 176 GLU A C 1
ATOM 1365 O O . GLU A 1 176 ? -22.233 2.505 62.730 1.00 68.62 176 GLU A O 1
ATOM 1370 N N . ALA A 1 177 ? -22.031 3.219 60.617 1.00 65.62 177 ALA A N 1
ATOM 1371 C CA . ALA A 1 177 ? -22.689 4.512 60.821 1.00 65.62 177 ALA A CA 1
ATOM 1372 C C . ALA A 1 177 ? -24.233 4.474 60.737 1.00 65.62 177 ALA A C 1
ATOM 1374 O O . ALA A 1 177 ? -24.875 5.514 60.904 1.00 65.62 177 ALA A O 1
ATOM 1375 N N . VAL A 1 178 ? -24.841 3.309 60.477 1.00 62.28 178 VAL A N 1
ATOM 1376 C CA . VAL A 1 178 ? -26.303 3.132 60.449 1.00 62.28 178 VAL A CA 1
ATOM 1377 C C . VAL A 1 178 ? -26.747 2.443 61.751 1.00 62.28 178 VAL A C 1
ATOM 1379 O O . VAL A 1 178 ? -26.447 1.260 61.914 1.00 62.28 178 VAL A O 1
ATOM 1382 N N . PRO A 1 179 ? -27.406 3.159 62.688 1.00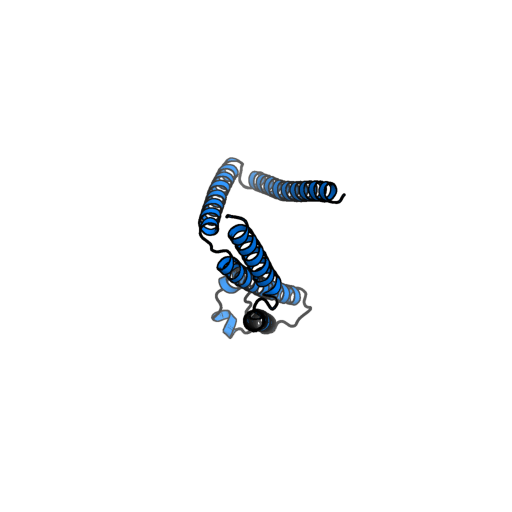 61.62 179 PRO A N 1
ATOM 1383 C CA . PRO A 1 179 ? -27.891 2.590 63.949 1.00 61.62 179 PRO A CA 1
ATOM 1384 C C . PRO A 1 179 ? -29.077 1.632 63.775 1.00 61.62 179 PRO A C 1
ATOM 1386 O O . PRO A 1 179 ? -29.856 1.801 62.806 1.00 61.62 179 PRO A O 1
#

Secondary structure (DSSP, 8-state):
--HHHHHHHHHHHHHHHHHHHHHHHHHHHHHHHHHH-HHHHHHHHHHHHHHHHHHHHHHHHHHHT--HHHHHHHHHHHHHHHHHHHHHHHHHHHHHTTSS---B-HHHHTTS-HHHHHHH---SBHHHHHHHHHHHHHHHHHHHHHHHHTT---S--HHHHHHHHHHHHHHHHHHHT--

pLDDT: mean 76.56, std 11.82, range [45.44, 95.56]

Sequence (179 aa):
MSQRHLWWGLILLGFTSLYREGFEVVLFLQSYNLRLGGGVVLKGALLGIVLSGMVAVLTFVLQQRLPYRKMLITTGILLGMVLLVMVGEQAQEMQLAHWIPTTSIDSLAHVIPPWMGMWFAVFPTVETLVAQLIAAILVIGSYYAARHFGGAPPQSPEPVEEARSEAKVAITEQLEAVP